Protein AF-A0A923ZFM1-F1 (afdb_monomer_lite)

Radius of gyration: 15.43 Å; chains: 1; bounding box: 29×24×40 Å

pLDDT: mean 90.77, std 6.64, range [57.19, 96.19]

Secondary structure (DSSP, 8-state):
-TT---------------SSS-PPP-HHHHHHHHHHHHHHHHHHHHHHHHH-

Foldseek 3Di:
DVPPDDDDDDDQCQDPCDPVDGDDDDPVSSVVSVVVCVVVVVVVVVCVVVVD

Structure (mmCIF, N/CA/C/O backbone):
data_AF-A0A923ZFM1-F1
#
_entry.id   AF-A0A923ZFM1-F1
#
loop_
_atom_site.group_PDB
_atom_site.id
_atom_site.type_symbol
_atom_site.label_atom_id
_atom_site.label_alt_id
_atom_site.label_comp_id
_atom_site.label_asym_id
_atom_site.label_entity_id
_atom_site.label_seq_id
_atom_site.pdbx_PDB_ins_code
_atom_site.Cartn_x
_atom_site.Cartn_y
_atom_site.Cartn_z
_atom_site.occupancy
_atom_site.B_iso_or_equiv
_atom_site.auth_seq_id
_atom_site.auth_comp_id
_atom_site.auth_asym_id
_atom_site.auth_atom_id
_atom_site.pdbx_PDB_model_num
ATOM 1 N N . ASN A 1 1 ? -1.145 -12.873 13.262 1.00 79.44 1 ASN A N 1
ATOM 2 C CA . ASN A 1 1 ? -1.289 -11.712 14.161 1.00 79.44 1 ASN A CA 1
ATOM 3 C C . ASN A 1 1 ? -0.855 -12.119 15.568 1.00 79.44 1 ASN A C 1
ATOM 5 O O . ASN A 1 1 ? -1.599 -12.819 16.237 1.00 79.44 1 ASN A O 1
ATOM 9 N N . HIS A 1 2 ? 0.375 -11.778 15.965 1.00 89.69 2 HIS A N 1
ATOM 10 C CA . HIS A 1 2 ? 1.021 -12.295 17.184 1.00 89.69 2 HIS A CA 1
ATOM 11 C C . HIS A 1 2 ? 0.394 -11.768 18.489 1.00 89.69 2 HIS A C 1
ATOM 13 O O . HIS A 1 2 ? 0.406 -12.466 19.493 1.00 89.69 2 HIS A O 1
ATOM 19 N N . ILE A 1 3 ? -0.172 -10.559 18.468 1.00 94.50 3 ILE A N 1
ATOM 20 C CA . ILE A 1 3 ? -0.708 -9.870 19.657 1.00 94.50 3 ILE A CA 1
ATOM 21 C C . ILE A 1 3 ? -2.242 -9.796 19.683 1.00 94.50 3 ILE A C 1
ATOM 23 O O . ILE A 1 3 ? -2.811 -9.119 20.529 1.00 94.50 3 ILE A O 1
ATOM 27 N N . GLY A 1 4 ? -2.926 -10.475 18.757 1.00 93.69 4 GLY A N 1
ATOM 28 C CA . GLY A 1 4 ? -4.391 -10.574 18.751 1.00 93.69 4 GLY A CA 1
ATOM 29 C C . GLY A 1 4 ? -5.149 -9.283 18.411 1.00 93.69 4 GLY A C 1
ATOM 30 O O . GLY A 1 4 ? -6.372 -9.276 18.491 1.00 93.69 4 GLY A O 1
ATOM 31 N N . LEU A 1 5 ? -4.468 -8.209 17.996 1.00 95.38 5 LEU A N 1
ATOM 32 C CA . LEU A 1 5 ? -5.118 -6.952 17.608 1.00 95.38 5 LEU A CA 1
ATOM 33 C C . LEU A 1 5 ? -5.844 -7.069 16.259 1.00 95.38 5 LEU A C 1
ATOM 35 O O . LEU A 1 5 ? -5.232 -7.544 15.304 1.00 95.38 5 LEU A O 1
ATOM 39 N N . PRO A 1 6 ? -7.096 -6.613 16.119 1.00 91.00 6 PRO A N 1
ATOM 40 C CA . PRO A 1 6 ? -7.726 -6.491 14.808 1.00 91.00 6 PRO A CA 1
ATOM 41 C C . PRO A 1 6 ? -6.812 -5.731 13.832 1.00 91.00 6 PRO A C 1
ATOM 43 O O . PRO A 1 6 ? -6.268 -4.681 14.171 1.00 91.00 6 PRO A O 1
ATOM 46 N N . CYS A 1 7 ? -6.602 -6.284 12.636 1.00 91.75 7 CYS A N 1
ATOM 47 C CA . CYS A 1 7 ? -5.758 -5.682 11.605 1.00 91.75 7 CYS A CA 1
ATOM 48 C C . CYS A 1 7 ? -6.508 -5.643 10.278 1.00 91.75 7 CYS A C 1
ATOM 50 O O . CYS A 1 7 ? -7.079 -6.649 9.860 1.00 91.75 7 CYS A O 1
ATOM 52 N N . ALA A 1 8 ? -6.409 -4.508 9.595 1.00 91.31 8 ALA A N 1
ATOM 53 C CA . ALA A 1 8 ? -6.778 -4.347 8.199 1.00 91.31 8 ALA A CA 1
ATOM 54 C C . ALA A 1 8 ? -5.534 -3.922 7.408 1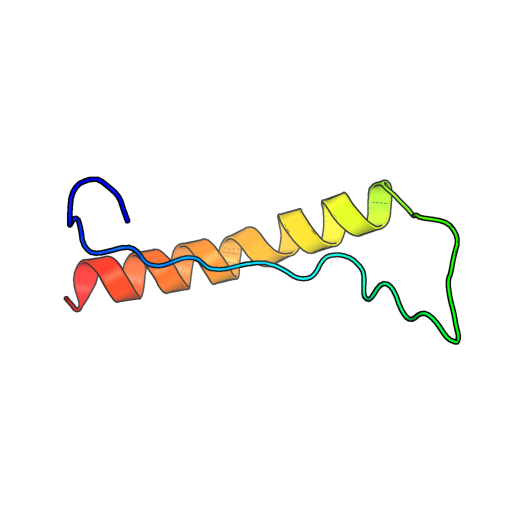.00 91.31 8 ALA A C 1
ATOM 56 O O . ALA A 1 8 ? -4.702 -3.167 7.910 1.00 91.31 8 ALA A O 1
ATOM 57 N N . ALA A 1 9 ? -5.400 -4.423 6.183 1.00 93.06 9 ALA A N 1
ATOM 58 C CA . ALA A 1 9 ? -4.338 -4.048 5.260 1.00 93.06 9 ALA A CA 1
ATOM 59 C C . ALA A 1 9 ? -4.959 -3.716 3.904 1.00 93.06 9 ALA A C 1
ATOM 61 O O . ALA A 1 9 ? -5.839 -4.432 3.429 1.00 93.06 9 ALA A O 1
ATOM 62 N N . VAL A 1 10 ? -4.489 -2.631 3.297 1.00 93.38 10 VAL A N 1
ATOM 63 C CA . VAL A 1 10 ? -4.896 -2.190 1.962 1.00 93.38 10 VAL A CA 1
ATOM 64 C C . VAL A 1 10 ? -3.626 -1.983 1.152 1.00 93.38 10 VAL A C 1
ATOM 66 O O . VAL A 1 10 ? -2.667 -1.387 1.643 1.00 93.38 10 VAL A O 1
ATOM 69 N N . SER A 1 11 ? -3.607 -2.493 -0.075 1.00 94.62 11 SER A N 1
ATOM 70 C CA . SER A 1 11 ? -2.472 -2.368 -0.987 1.00 94.62 11 SER A CA 1
ATOM 71 C C . SER A 1 11 ? -2.907 -1.643 -2.250 1.00 94.62 11 SER A C 1
ATOM 73 O O . SER A 1 11 ? -3.937 -1.968 -2.835 1.00 94.62 11 SER A O 1
ATOM 75 N N . VAL A 1 12 ? -2.108 -0.663 -2.663 1.00 93.69 12 VAL A N 1
ATOM 76 C CA . VAL A 1 12 ? -2.247 -0.003 -3.960 1.00 93.69 12 VAL A CA 1
ATOM 77 C C . VAL A 1 12 ? -1.403 -0.773 -4.962 1.00 93.69 12 VAL A C 1
ATOM 79 O O . VAL A 1 12 ? -0.212 -0.979 -4.734 1.00 93.69 12 VAL A O 1
ATOM 82 N N . ILE A 1 13 ? -2.018 -1.193 -6.063 1.00 93.12 13 ILE A N 1
ATOM 83 C CA . ILE A 1 13 ? -1.300 -1.810 -7.178 1.00 93.12 1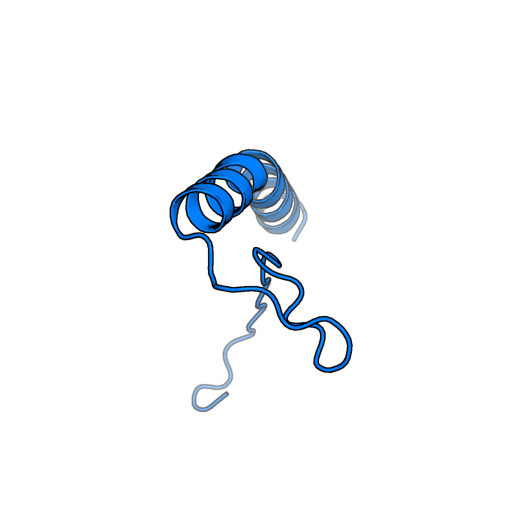3 ILE A CA 1
ATOM 84 C C . ILE A 1 13 ? -0.672 -0.686 -8.003 1.00 93.12 13 ILE A C 1
ATOM 86 O O . ILE A 1 13 ? -1.383 0.117 -8.603 1.00 93.12 13 ILE A O 1
ATOM 90 N N . THR A 1 14 ? 0.656 -0.592 -7.968 1.00 90.06 14 THR A N 1
ATOM 91 C CA . THR A 1 14 ? 1.435 0.433 -8.687 1.00 90.06 14 THR A CA 1
ATOM 92 C C . THR A 1 14 ? 2.071 -0.083 -9.971 1.00 90.06 14 THR A C 1
ATOM 94 O O . THR A 1 14 ? 2.529 0.716 -10.776 1.00 90.06 14 THR A O 1
ATOM 97 N N . ASP A 1 15 ? 2.134 -1.404 -10.118 1.00 89.31 15 ASP A N 1
ATOM 98 C CA . ASP A 1 15 ? 2.621 -2.129 -11.285 1.00 89.31 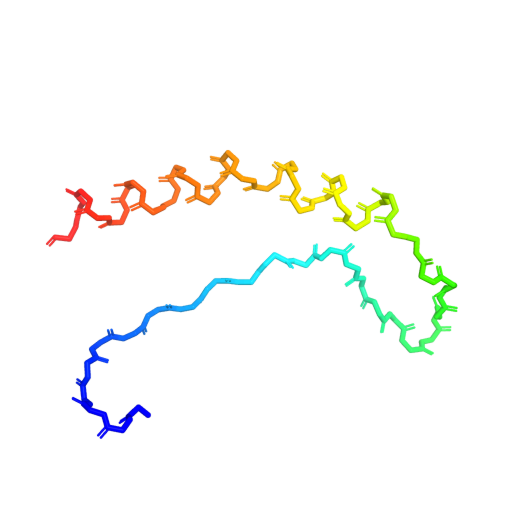15 ASP A CA 1
ATOM 99 C C . ASP A 1 15 ? 1.892 -3.479 -11.344 1.00 89.31 15 ASP A C 1
ATOM 101 O O . ASP A 1 15 ? 1.584 -4.060 -10.297 1.00 89.31 15 ASP A O 1
ATOM 105 N N . GLU A 1 16 ? 1.577 -3.957 -12.545 1.00 86.56 16 GLU A N 1
ATOM 106 C CA . GLU A 1 16 ? 0.787 -5.180 -12.736 1.00 86.56 16 GLU A CA 1
ATOM 107 C C . GLU A 1 16 ? 1.641 -6.457 -12.713 1.00 86.56 16 GLU A C 1
ATOM 109 O O . GLU A 1 16 ? 1.087 -7.536 -12.510 1.00 86.56 16 GLU A O 1
ATOM 114 N N . CYS A 1 17 ? 2.973 -6.354 -12.857 1.00 83.94 17 CYS A N 1
ATOM 115 C CA . CYS A 1 17 ? 3.906 -7.486 -12.836 1.00 83.94 17 CYS A CA 1
ATOM 116 C C . CYS A 1 17 ? 3.437 -8.697 -13.675 1.00 83.94 17 CYS A C 1
ATOM 118 O O . CYS A 1 17 ? 3.577 -9.843 -13.239 1.00 83.94 17 CYS A O 1
ATOM 120 N N . ASP A 1 18 ? 2.868 -8.457 -14.862 1.00 87.75 18 ASP A N 1
ATOM 121 C CA . ASP A 1 18 ? 2.357 -9.513 -15.743 1.00 87.75 18 ASP A CA 1
ATOM 122 C C . ASP A 1 18 ? 3.512 -10.430 -16.208 1.00 87.75 18 ASP A C 1
ATOM 124 O O . ASP A 1 18 ? 4.422 -9.954 -16.893 1.00 87.75 18 ASP A O 1
ATOM 128 N N . PRO A 1 19 ? 3.521 -11.733 -15.856 1.00 85.12 19 PRO A N 1
ATOM 129 C CA . PRO A 1 19 ? 4.591 -12.651 -16.243 1.00 85.12 19 PRO A CA 1
ATOM 130 C C . PRO A 1 19 ? 4.645 -12.927 -17.752 1.00 85.12 19 PRO A C 1
ATOM 132 O O . PRO A 1 19 ? 5.716 -13.273 -18.253 1.00 85.12 19 PRO A O 1
ATOM 135 N N . ASP A 1 20 ? 3.530 -12.766 -18.472 1.00 89.75 20 ASP A N 1
ATOM 136 C CA . ASP A 1 20 ? 3.459 -12.976 -19.920 1.00 89.75 20 ASP A CA 1
ATOM 137 C C . ASP A 1 20 ? 3.892 -11.719 -20.700 1.00 89.75 20 ASP A C 1
ATOM 139 O O . ASP A 1 20 ? 4.398 -11.827 -21.819 1.00 89.75 20 ASP A O 1
ATOM 143 N N . ASN A 1 21 ? 3.755 -10.531 -20.093 1.00 84.19 21 ASN A N 1
ATOM 144 C CA . ASN A 1 21 ? 4.092 -9.227 -20.679 1.00 84.19 21 ASN A CA 1
ATOM 145 C C . ASN A 1 21 ? 4.962 -8.383 -19.735 1.00 84.19 21 ASN A C 1
ATOM 147 O O . ASN A 1 21 ? 4.674 -7.215 -19.464 1.00 84.19 21 ASN A O 1
ATOM 151 N N . LEU A 1 22 ? 6.032 -8.981 -19.208 1.00 80.75 22 LEU A N 1
ATOM 152 C CA . LEU A 1 22 ? 6.848 -8.326 -18.193 1.00 80.75 22 LEU A CA 1
ATOM 153 C C . LEU A 1 22 ? 7.624 -7.145 -18.792 1.00 80.75 22 LEU A C 1
ATOM 155 O O . LEU A 1 22 ? 8.515 -7.316 -19.629 1.00 80.75 22 LEU A O 1
ATOM 159 N N . HIS A 1 23 ? 7.301 -5.938 -18.335 1.00 81.31 23 HIS A N 1
ATOM 160 C CA . HIS A 1 23 ? 7.959 -4.709 -18.762 1.00 81.31 23 HIS A CA 1
ATOM 161 C C . HIS A 1 23 ? 9.068 -4.286 -17.785 1.00 81.31 23 HIS A C 1
ATOM 163 O O . HIS A 1 23 ? 9.022 -4.619 -16.598 1.00 81.31 23 HIS A O 1
ATOM 169 N N . PRO A 1 24 ? 10.088 -3.541 -18.253 1.00 85.88 24 PRO A N 1
ATOM 170 C CA . PRO A 1 24 ? 11.046 -2.901 -17.364 1.00 85.88 24 PRO A CA 1
ATOM 171 C C . PRO A 1 24 ? 10.339 -1.972 -16.378 1.00 85.88 24 PRO A C 1
ATOM 173 O O . PRO A 1 24 ? 9.477 -1.185 -16.764 1.00 85.88 24 PRO A O 1
ATOM 176 N N . ILE A 1 25 ? 10.750 -2.036 -15.114 1.00 87.44 25 ILE A N 1
ATOM 177 C CA . ILE A 1 25 ? 10.128 -1.252 -14.053 1.00 87.44 25 ILE A CA 1
ATOM 178 C C . ILE A 1 25 ? 10.324 0.255 -14.275 1.00 87.44 25 ILE A C 1
ATOM 180 O O . ILE A 1 25 ? 11.442 0.723 -14.506 1.00 87.44 25 ILE A O 1
ATOM 184 N N . ASN A 1 26 ? 9.238 1.022 -14.168 1.00 91.38 26 ASN A N 1
ATOM 185 C CA . ASN A 1 26 ? 9.256 2.476 -14.287 1.00 91.38 26 ASN A CA 1
ATOM 186 C C . ASN A 1 26 ? 8.981 3.135 -12.927 1.00 91.38 26 ASN A C 1
ATOM 188 O O . ASN A 1 26 ? 7.844 3.227 -12.468 1.00 91.38 26 ASN A O 1
ATOM 192 N N . ILE A 1 27 ? 10.041 3.618 -12.277 1.00 92.69 27 ILE A N 1
ATOM 193 C CA . ILE A 1 27 ? 9.954 4.198 -10.929 1.00 92.69 27 ILE A CA 1
ATOM 194 C C . ILE A 1 27 ? 9.089 5.469 -10.896 1.00 92.69 27 ILE A C 1
ATOM 196 O O . ILE A 1 27 ? 8.361 5.683 -9.928 1.00 92.69 27 ILE A O 1
ATOM 200 N N . GLU A 1 28 ? 9.124 6.299 -11.942 1.00 95.12 28 GLU A N 1
ATOM 201 C CA . GLU A 1 28 ? 8.325 7.531 -11.994 1.00 95.12 28 GLU A CA 1
ATOM 202 C C . GLU A 1 28 ? 6.825 7.227 -12.058 1.00 95.12 28 GLU A C 1
ATOM 204 O O . GLU A 1 28 ? 6.018 7.881 -11.395 1.00 95.12 28 GLU A O 1
ATOM 209 N N . GLU A 1 29 ? 6.454 6.200 -12.820 1.00 91.81 29 GLU A N 1
ATOM 210 C CA . GLU A 1 29 ? 5.075 5.733 -12.937 1.00 91.81 29 GLU A CA 1
ATOM 211 C C . GLU A 1 29 ? 4.570 5.128 -11.628 1.00 91.81 29 GLU A C 1
ATOM 213 O O . GLU A 1 29 ? 3.497 5.508 -11.159 1.00 91.81 29 GLU A O 1
ATOM 218 N N . ILE A 1 3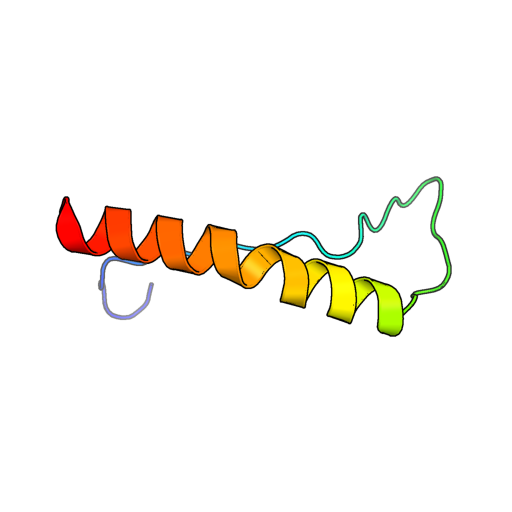0 ? 5.380 4.291 -10.976 1.00 92.94 30 ILE A N 1
ATOM 219 C CA . ILE A 1 30 ? 5.061 3.722 -9.661 1.00 92.94 30 ILE A CA 1
ATOM 220 C C . ILE A 1 30 ? 4.774 4.829 -8.644 1.00 92.94 30 ILE A C 1
ATOM 222 O O . ILE A 1 30 ? 3.752 4.793 -7.956 1.00 92.94 30 ILE A O 1
ATOM 226 N N . ILE A 1 31 ? 5.644 5.843 -8.568 1.00 93.50 31 ILE A N 1
ATOM 227 C CA . ILE A 1 31 ? 5.472 6.978 -7.650 1.00 93.50 31 ILE A CA 1
ATOM 228 C C . ILE A 1 31 ? 4.206 7.766 -8.001 1.00 93.50 31 ILE A C 1
ATOM 230 O O . ILE A 1 31 ? 3.462 8.166 -7.105 1.00 93.50 31 ILE A O 1
ATOM 234 N N . LYS A 1 32 ? 3.928 7.971 -9.293 1.00 95.19 32 LYS A N 1
ATOM 235 C CA . LYS A 1 32 ? 2.731 8.677 -9.759 1.00 95.19 32 LYS A CA 1
ATOM 236 C C . LYS A 1 32 ? 1.446 7.935 -9.386 1.00 95.19 32 LYS A C 1
ATOM 238 O O . LYS A 1 32 ? 0.512 8.572 -8.900 1.00 95.19 32 LYS A O 1
ATOM 243 N N . VAL A 1 33 ? 1.386 6.619 -9.592 1.00 94.06 33 VAL A N 1
ATOM 244 C CA . VAL A 1 33 ? 0.214 5.793 -9.256 1.00 94.06 33 VAL A CA 1
ATOM 245 C C . VAL A 1 33 ? 0.016 5.726 -7.740 1.00 94.06 33 VAL A C 1
ATOM 247 O O . VAL A 1 33 ? -1.101 5.922 -7.256 1.00 94.06 33 VAL A O 1
ATOM 250 N N . ALA A 1 34 ? 1.098 5.543 -6.977 1.00 93.19 34 ALA A N 1
ATOM 251 C CA . ALA A 1 34 ? 1.057 5.576 -5.517 1.00 93.19 34 ALA A CA 1
ATOM 252 C C . ALA A 1 34 ? 0.543 6.928 -4.998 1.00 93.19 34 ALA A C 1
ATOM 254 O O . ALA A 1 34 ? -0.404 6.971 -4.214 1.00 93.19 34 ALA A O 1
ATOM 255 N N . GLY A 1 35 ? 1.112 8.036 -5.486 1.00 94.31 35 GLY A N 1
ATOM 256 C CA . GLY A 1 35 ? 0.709 9.386 -5.093 1.00 94.31 35 GLY A CA 1
ATOM 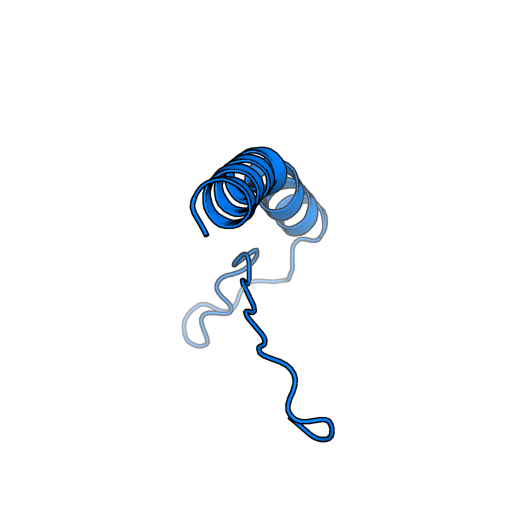257 C C . GLY A 1 35 ? -0.729 9.724 -5.491 1.00 94.31 35 GLY A C 1
ATOM 258 O O . GLY A 1 35 ? -1.458 10.326 -4.709 1.00 94.31 35 GLY A O 1
ATOM 259 N N . GLY A 1 36 ? -1.180 9.287 -6.671 1.00 95.25 36 GLY A N 1
ATOM 260 C CA . GLY A 1 36 ? -2.566 9.466 -7.114 1.00 95.25 36 GLY A CA 1
ATOM 261 C C . GLY A 1 36 ? -3.592 8.699 -6.271 1.00 95.25 36 GLY A C 1
ATOM 262 O O . GLY A 1 36 ? -4.758 9.090 -6.214 1.00 95.25 36 GLY A O 1
ATOM 263 N N . SER A 1 37 ? -3.164 7.638 -5.585 1.00 95.75 37 SER A N 1
ATOM 264 C CA . SER A 1 37 ? -4.034 6.792 -4.761 1.00 95.75 37 SER A CA 1
ATOM 265 C C . SER A 1 37 ? -4.267 7.344 -3.350 1.00 95.75 37 SER A C 1
ATOM 267 O O . SER A 1 37 ? -5.207 6.920 -2.676 1.00 95.75 37 SER A O 1
ATOM 269 N N . ASP A 1 38 ? -3.463 8.315 -2.910 1.00 94.44 38 ASP A N 1
ATOM 270 C CA . ASP A 1 38 ? -3.518 8.881 -1.558 1.00 94.44 38 ASP A CA 1
ATOM 271 C C . ASP A 1 38 ? -4.893 9.475 -1.212 1.00 94.44 38 ASP A C 1
ATOM 273 O O . ASP A 1 38 ? -5.452 9.197 -0.151 1.00 94.44 38 ASP A O 1
ATOM 277 N N . ALA A 1 39 ? -5.503 10.215 -2.143 1.00 94.69 39 ALA A N 1
ATOM 278 C CA . ALA A 1 39 ? -6.823 10.812 -1.934 1.00 94.69 39 ALA A CA 1
ATOM 279 C C . ALA A 1 39 ? -7.920 9.753 -1.707 1.00 94.69 39 ALA A C 1
ATOM 281 O O . ALA A 1 39 ? -8.837 9.960 -0.909 1.00 94.69 39 ALA A O 1
ATOM 282 N N . VAL A 1 40 ? -7.819 8.606 -2.388 1.00 96.00 40 VAL A N 1
ATOM 283 C CA . VAL A 1 40 ? -8.767 7.492 -2.250 1.00 96.00 40 VAL A CA 1
ATOM 284 C C . VAL A 1 40 ? -8.574 6.798 -0.906 1.00 96.00 40 VAL A C 1
ATOM 286 O O . VAL A 1 40 ? -9.552 6.576 -0.195 1.00 96.00 40 VAL A O 1
ATOM 289 N N . LEU A 1 41 ? -7.324 6.500 -0.535 1.00 96.19 41 LEU A N 1
ATOM 290 C CA . LEU A 1 41 ? -6.999 5.863 0.743 1.00 96.19 41 LEU A CA 1
ATOM 291 C C . LEU A 1 41 ? -7.377 6.751 1.928 1.00 96.19 41 LEU A C 1
ATOM 293 O O . LEU A 1 41 ? -8.001 6.272 2.870 1.00 96.19 41 LEU A O 1
ATOM 297 N N . SER A 1 42 ? -7.062 8.045 1.860 1.00 95.44 42 SER A N 1
ATOM 298 C CA . SER A 1 42 ? -7.406 9.017 2.899 1.00 95.44 42 SER A CA 1
ATOM 299 C C . SER A 1 42 ? -8.910 9.067 3.142 1.00 95.44 42 SER A C 1
ATOM 301 O O . SER A 1 42 ? -9.350 9.006 4.288 1.00 95.44 42 SER A O 1
ATOM 303 N N . LYS A 1 43 ? -9.712 9.112 2.069 1.00 96.00 43 LYS A N 1
ATOM 304 C CA . LYS A 1 43 ? -11.171 9.063 2.182 1.00 96.00 43 LYS A CA 1
ATOM 305 C C . LYS A 1 43 ? -11.646 7.734 2.770 1.00 96.00 43 LYS A C 1
ATOM 307 O O . LYS A 1 43 ? -12.430 7.743 3.710 1.00 96.00 43 LYS A O 1
ATOM 312 N N . LEU A 1 44 ? -11.149 6.610 2.250 1.00 94.88 44 LEU A N 1
ATOM 313 C CA . LEU A 1 44 ? -11.533 5.277 2.712 1.00 94.88 44 LEU A CA 1
ATOM 314 C C . LEU A 1 44 ? -11.270 5.104 4.212 1.00 94.88 44 LEU A C 1
ATOM 316 O O . LEU A 1 44 ? -12.157 4.673 4.939 1.00 94.88 44 LEU A O 1
ATOM 320 N N . PHE A 1 45 ? -10.076 5.462 4.690 1.00 95.06 45 PHE A N 1
ATOM 321 C CA . PHE A 1 45 ? -9.740 5.337 6.107 1.00 95.06 45 PHE A CA 1
ATOM 322 C C . PHE A 1 45 ? -10.500 6.335 6.979 1.00 95.06 45 PHE A C 1
ATOM 324 O O . PHE A 1 45 ? -10.919 5.958 8.069 1.00 95.06 45 PHE A O 1
ATOM 331 N N . ALA A 1 46 ? -10.726 7.568 6.517 1.00 95.69 46 ALA A N 1
ATOM 332 C CA . ALA A 1 46 ? -11.577 8.512 7.237 1.00 95.69 46 ALA A CA 1
ATOM 333 C C . ALA A 1 46 ? -13.003 7.959 7.402 1.00 95.69 46 ALA A C 1
ATOM 335 O O . ALA A 1 46 ? -13.538 7.975 8.509 1.00 95.69 46 ALA A O 1
ATOM 336 N N . ASP A 1 47 ? -13.583 7.404 6.334 1.00 96.06 47 ASP A N 1
ATOM 337 C CA . ASP A 1 47 ? -14.925 6.819 6.350 1.00 96.06 47 ASP A CA 1
ATOM 338 C C . ASP A 1 47 ? -14.987 5.576 7.256 1.00 96.06 47 ASP A C 1
ATOM 340 O O . ASP A 1 47 ? -15.945 5.427 8.009 1.00 96.06 47 ASP A O 1
ATOM 344 N N . VAL A 1 48 ? -13.969 4.708 7.229 1.00 93.62 48 VAL A N 1
ATOM 345 C CA . VAL A 1 48 ? -13.897 3.509 8.086 1.00 93.62 48 VAL A CA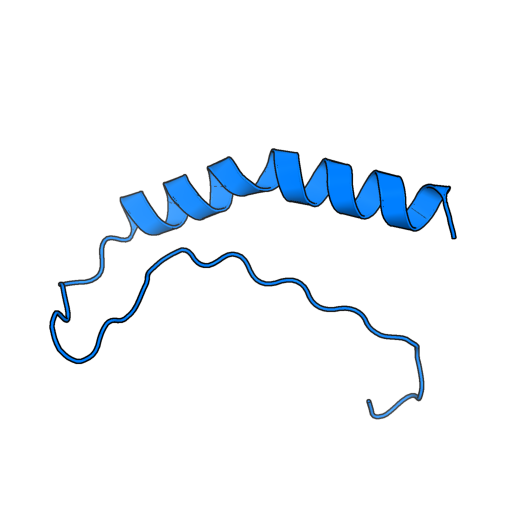 1
ATOM 346 C C . VAL A 1 48 ? -13.758 3.883 9.561 1.00 93.62 48 VAL A C 1
ATOM 348 O O . VAL A 1 48 ? -14.499 3.368 10.381 1.00 93.62 48 VAL A O 1
ATOM 351 N N . ILE A 1 49 ? -12.865 4.815 9.906 1.00 92.94 49 ILE A N 1
ATOM 352 C CA . ILE A 1 49 ? -12.631 5.217 11.304 1.00 92.94 49 ILE A CA 1
ATOM 353 C C . ILE A 1 49 ? -13.846 5.942 11.898 1.00 92.94 49 ILE A C 1
ATOM 355 O O . ILE A 1 49 ? -14.075 5.875 13.101 1.00 92.94 49 ILE A O 1
ATOM 359 N N . THR A 1 50 ? -14.596 6.684 11.079 1.00 93.38 50 THR A N 1
ATOM 360 C CA . THR A 1 50 ? -15.749 7.472 11.549 1.00 93.38 50 THR A CA 1
ATOM 361 C C . THR A 1 50 ? -17.065 6.700 11.574 1.00 93.38 50 THR A C 1
ATOM 363 O O . THR A 1 50 ? -17.987 7.147 12.254 1.00 93.38 50 THR A O 1
ATOM 366 N N . ASN A 1 51 ? -17.167 5.579 10.850 1.00 76.69 51 ASN A N 1
ATOM 367 C CA . ASN A 1 51 ? -18.370 4.741 10.798 1.00 76.69 51 ASN A CA 1
ATOM 368 C C . ASN A 1 51 ? -18.217 3.365 11.484 1.00 76.69 51 ASN A C 1
ATOM 370 O O . ASN A 1 51 ? -19.144 2.559 11.381 1.00 76.69 51 ASN A O 1
ATOM 374 N N . ASP A 1 52 ? -17.090 3.104 12.157 1.00 57.19 52 ASP A N 1
ATOM 375 C CA . ASP A 1 52 ? -16.913 2.013 13.142 1.00 57.19 52 ASP A CA 1
ATOM 376 C C . ASP A 1 52 ? -17.494 2.406 14.517 1.00 57.19 52 ASP A C 1
ATOM 378 O O . ASP A 1 52 ? -18.095 1.530 15.185 1.00 57.19 52 ASP A O 1
#

Sequence (52 aa):
NHIGLPCAAVSVITDECDPDNLHPINIEEIIKVAGGSDAVLSKLFADVITND